Protein AF-A0A4Q5XBU0-F1 (afdb_monomer_lite)

pLDDT: mean 83.72, std 16.68, range [38.38, 96.44]

Secondary structure (DSSP, 8-state):
-------HHHHHHHHHHHHHHHHHHHHHHHHHTT---GGG---GGG--HHHHHHHHHHHHHHHHHHHHT----TTHHHHHHHHHHHHHHHHHHHHHHHHHHHTT-HHHHHHHHHHHHHHHHTHHHHHHHHHHHH-

Sequence (135 aa):
MALGAVSLAGCAKFRTARECGVFVSAIKTWQGQGAKPAGSVSSPASSGPLDSRALAERYEDLGRRIDALNLESAELSPRARRYQKLAREAAAALRDVAAAMERGDAESARKRRVEFDDLSRSEAPLVADINAVCR

Foldseek 3Di:
DDDDPDDPPPVLLVLLLVLLVLLVVLVVVLVVVPPDQLVPPPDPPPQALVNLQVQLVSLQVSLVSLVVSPRDRPQQVVLSNVSSVLSNLLSVLSNQLSVCVVVVNVVSNVVSVVVNNVSSVVNVVSVVSNVVSND

Structure (mmCIF, N/CA/C/O backbone):
data_AF-A0A4Q5XBU0-F1
#
_entry.id   AF-A0A4Q5XBU0-F1
#
loop_
_atom_site.group_PDB
_atom_site.id
_atom_site.type_symbol
_atom_site.label_atom_id
_atom_site.label_alt_id
_atom_site.label_comp_id
_atom_site.label_asym_id
_atom_site.label_entity_id
_atom_site.label_seq_id
_atom_site.pdbx_PDB_ins_code
_atom_site.Cartn_x
_atom_site.Cartn_y
_atom_site.Cartn_z
_atom_site.occupancy
_atom_site.B_iso_or_equiv
_atom_site.auth_seq_id
_atom_site.auth_comp_id
_atom_site.auth_asym_id
_atom_site.auth_atom_id
_atom_site.pdbx_PDB_model_num
ATOM 1 N N . MET A 1 1 ? -42.457 -6.530 32.779 1.00 38.66 1 MET A N 1
ATOM 2 C CA . MET A 1 1 ? -41.010 -6.830 32.761 1.00 38.66 1 MET A CA 1
ATOM 3 C C . MET A 1 1 ? -40.401 -6.147 31.546 1.00 38.66 1 MET A C 1
ATOM 5 O O . MET A 1 1 ? -40.497 -6.676 30.449 1.00 38.66 1 MET A O 1
ATOM 9 N N . ALA A 1 2 ? -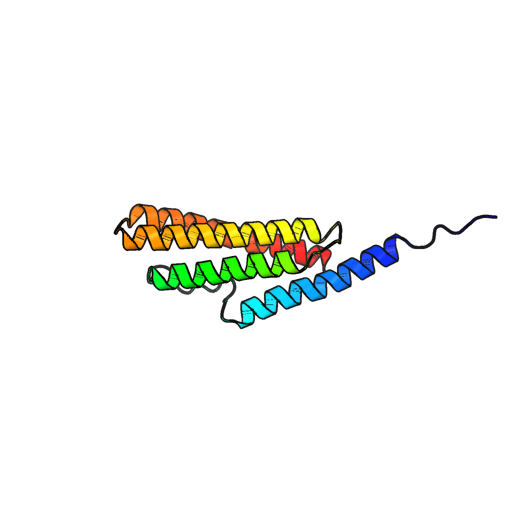39.878 -4.932 31.715 1.00 45.19 2 ALA A N 1
ATOM 10 C CA . ALA A 1 2 ? -39.171 -4.222 30.653 1.00 45.19 2 ALA A CA 1
ATOM 11 C C . ALA A 1 2 ? -37.695 -4.634 30.718 1.00 45.19 2 ALA A C 1
ATOM 13 O O . ALA A 1 2 ? -36.948 -4.151 31.565 1.00 45.19 2 ALA A O 1
ATOM 14 N N . LEU A 1 3 ? -37.310 -5.606 29.888 1.00 47.06 3 LEU A N 1
ATOM 15 C CA . LEU A 1 3 ? -35.916 -6.007 29.720 1.00 47.06 3 LEU A CA 1
ATOM 16 C C . LEU A 1 3 ? -35.170 -4.881 29.002 1.00 47.06 3 LEU A C 1
ATOM 18 O O . LEU A 1 3 ? -35.520 -4.494 27.889 1.00 47.06 3 LEU A O 1
ATOM 22 N N . GLY A 1 4 ? -34.180 -4.327 29.698 1.00 46.66 4 GLY A N 1
ATOM 23 C CA . GLY A 1 4 ? -33.406 -3.175 29.270 1.00 46.66 4 GLY A CA 1
ATOM 24 C C . GLY A 1 4 ? -32.692 -3.404 27.941 1.00 46.66 4 GLY A C 1
ATOM 25 O O . GLY A 1 4 ? -31.849 -4.289 27.809 1.00 46.66 4 GLY A O 1
ATOM 26 N N . ALA A 1 5 ? -32.982 -2.533 26.978 1.00 53.06 5 ALA A N 1
ATOM 27 C CA . ALA A 1 5 ? -32.173 -2.319 25.789 1.00 53.06 5 ALA A CA 1
ATOM 28 C C . ALA A 1 5 ? -30.895 -1.555 26.181 1.00 53.06 5 ALA A C 1
ATOM 30 O O . ALA A 1 5 ? -30.760 -0.358 25.939 1.00 53.06 5 ALA A O 1
ATOM 31 N N . VAL A 1 6 ? -29.966 -2.237 26.850 1.00 53.22 6 VAL A N 1
ATOM 32 C CA . VAL A 1 6 ? -28.666 -1.678 27.226 1.00 53.22 6 VAL A CA 1
ATOM 33 C C . VAL A 1 6 ? -27.591 -2.305 26.335 1.00 53.22 6 VAL A C 1
ATOM 35 O O . VAL A 1 6 ? -27.200 -3.453 26.508 1.00 53.22 6 VAL A O 1
ATOM 38 N N . SER A 1 7 ? -27.056 -1.488 25.420 1.00 49.50 7 SER A N 1
ATOM 39 C CA . SER A 1 7 ? -25.623 -1.432 25.063 1.00 49.50 7 SER A CA 1
ATOM 40 C C . SER A 1 7 ? -24.986 -2.355 23.999 1.00 49.50 7 SER A C 1
ATOM 42 O O . SER A 1 7 ? -23.778 -2.575 24.050 1.00 49.50 7 SER A O 1
ATOM 44 N N . LEU A 1 8 ? -25.678 -2.750 22.921 1.00 54.16 8 LEU A N 1
ATOM 45 C CA . LEU A 1 8 ? -24.970 -3.276 21.724 1.00 54.16 8 LEU A CA 1
ATOM 46 C C . LEU A 1 8 ? -23.984 -2.252 21.112 1.00 54.16 8 LEU A C 1
ATOM 48 O O . LEU A 1 8 ? -22.930 -2.626 20.595 1.00 54.16 8 LEU A O 1
ATOM 52 N N . ALA A 1 9 ? -24.272 -0.952 21.245 1.00 59.94 9 ALA A N 1
ATOM 53 C CA . ALA A 1 9 ? -23.388 0.124 20.789 1.00 59.94 9 ALA A CA 1
ATOM 54 C C . ALA A 1 9 ? -22.055 0.196 21.568 1.00 59.94 9 ALA A C 1
ATOM 56 O O . ALA A 1 9 ? -21.026 0.563 21.001 1.00 59.94 9 ALA A O 1
ATOM 57 N N . GLY A 1 10 ? -22.045 -0.195 22.850 1.00 62.62 10 GLY A N 1
ATOM 58 C CA . GLY A 1 10 ? -20.839 -0.171 23.688 1.00 62.62 10 GLY A CA 1
ATOM 59 C C . GLY A 1 10 ? -19.829 -1.251 23.293 1.00 62.62 10 GLY A C 1
ATOM 60 O O . GLY A 1 10 ? -18.636 -0.975 23.167 1.00 62.62 10 GLY A O 1
ATOM 61 N N . CYS A 1 11 ? -20.311 -2.466 23.010 1.00 72.81 11 CYS A N 1
ATOM 62 C CA . CYS A 1 11 ? -19.465 -3.576 22.564 1.00 72.81 11 CYS A CA 1
ATOM 63 C C . CYS A 1 11 ? -18.868 -3.336 21.168 1.00 72.81 11 CYS A C 1
ATOM 65 O O . CYS A 1 11 ? -17.696 -3.643 20.941 1.00 72.81 11 CYS A O 1
ATOM 67 N N . ALA A 1 12 ? -19.645 -2.764 20.242 1.00 78.38 12 ALA A N 1
ATOM 68 C CA . ALA A 1 12 ? -19.179 -2.455 18.888 1.00 78.38 12 ALA A CA 1
ATOM 69 C C . ALA A 1 12 ? -18.088 -1.370 18.879 1.00 78.38 12 ALA A C 1
ATOM 71 O O . ALA A 1 12 ? -17.068 -1.513 18.197 1.00 78.38 12 ALA A O 1
ATOM 72 N N . LYS A 1 13 ? -18.254 -0.317 19.691 1.00 82.25 13 LYS A N 1
ATOM 73 C CA . LYS A 1 13 ? -17.256 0.752 19.827 1.00 82.25 13 LYS A CA 1
ATOM 74 C C . LYS A 1 13 ? -15.959 0.250 20.467 1.00 82.25 13 LYS A C 1
ATOM 76 O O . LYS A 1 13 ? -14.878 0.551 19.967 1.00 82.25 13 LYS A O 1
ATOM 81 N N . PHE A 1 14 ? -16.052 -0.568 21.518 1.00 85.12 14 PHE A N 1
ATOM 82 C CA . PHE A 1 14 ? -14.873 -1.167 22.154 1.00 85.12 14 PHE A CA 1
ATOM 83 C C . PHE A 1 14 ? -14.099 -2.089 21.200 1.00 85.12 14 PHE A C 1
ATOM 85 O O . PHE A 1 14 ? -12.871 -2.020 21.130 1.00 85.12 14 PHE A O 1
ATOM 92 N N . ARG A 1 15 ? -14.808 -2.912 20.413 1.00 87.94 15 ARG A N 1
ATOM 93 C CA . ARG A 1 15 ? -14.188 -3.750 19.376 1.00 87.94 15 ARG A CA 1
ATOM 94 C C . ARG A 1 15 ? -13.447 -2.903 18.348 1.00 87.94 15 ARG A C 1
ATOM 96 O O . ARG A 1 15 ? -12.280 -3.171 18.087 1.00 87.94 15 ARG A O 1
ATOM 103 N N . THR A 1 16 ? -14.101 -1.871 17.819 1.00 90.56 16 THR A N 1
ATOM 104 C CA . THR A 1 16 ? -13.503 -0.973 16.822 1.00 90.56 16 THR A CA 1
ATOM 105 C C . THR A 1 16 ? -12.247 -0.298 17.367 1.00 90.56 16 THR A C 1
ATOM 107 O O . THR A 1 16 ? -11.221 -0.316 16.699 1.00 90.56 16 THR A O 1
ATOM 110 N N . ALA A 1 17 ? -12.263 0.192 18.611 1.00 89.44 17 ALA A N 1
ATOM 111 C CA . ALA A 1 17 ? -11.079 0.779 19.243 1.00 89.44 17 ALA A CA 1
ATOM 112 C C . ALA A 1 17 ? -9.913 -0.223 19.368 1.00 89.44 17 ALA A C 1
ATOM 114 O O . ALA A 1 17 ? -8.767 0.107 19.054 1.00 89.44 17 ALA A O 1
ATOM 115 N N . ARG A 1 18 ? -10.197 -1.470 19.773 1.00 92.25 18 ARG A N 1
ATOM 116 C CA . ARG A 1 18 ? -9.187 -2.539 19.838 1.00 92.25 18 ARG A CA 1
ATOM 117 C C . ARG A 1 18 ? -8.611 -2.851 18.456 1.00 92.25 18 ARG A C 1
ATOM 119 O O . ARG A 1 18 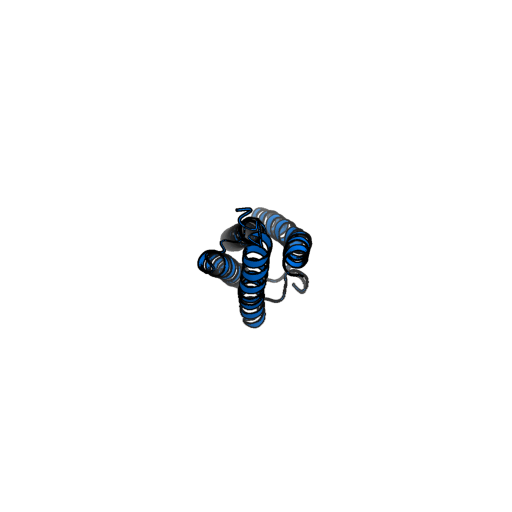? -7.394 -2.923 18.303 1.00 92.25 18 ARG A O 1
ATOM 126 N N . GLU A 1 19 ? -9.474 -3.028 17.461 1.00 94.06 19 GLU A N 1
ATOM 127 C CA . GLU A 1 19 ? -9.084 -3.311 16.078 1.00 94.06 19 GLU A CA 1
ATOM 128 C C . GLU A 1 19 ? -8.273 -2.166 15.457 1.00 94.06 19 GLU A C 1
ATOM 130 O O . GLU A 1 19 ? -7.273 -2.415 14.787 1.00 94.06 19 GLU A O 1
ATOM 135 N N . CYS A 1 20 ? -8.627 -0.917 15.754 1.00 94.31 20 CYS A N 1
ATOM 136 C CA . CYS A 1 20 ? -7.858 0.263 15.373 1.00 94.31 20 CYS A CA 1
ATOM 137 C C . CYS A 1 20 ? -6.438 0.241 15.945 1.00 94.31 20 CYS A C 1
ATOM 139 O O . CYS A 1 20 ? -5.483 0.527 15.222 1.00 94.31 20 CYS A O 1
ATOM 141 N N . GLY A 1 21 ? -6.274 -0.153 17.211 1.00 91.56 21 GLY A N 1
ATOM 142 C CA . GLY A 1 21 ? -4.952 -0.324 17.818 1.00 91.56 21 GLY A CA 1
ATOM 143 C C . GLY A 1 21 ? -4.095 -1.353 17.074 1.00 91.56 21 GLY A C 1
ATOM 144 O O . GLY A 1 21 ? -2.927 -1.092 16.780 1.00 91.56 21 GLY A O 1
ATOM 145 N N . VAL A 1 22 ? -4.686 -2.495 16.708 1.00 93.56 22 VAL A N 1
ATOM 146 C CA . VAL A 1 22 ? -4.003 -3.548 15.938 1.00 93.56 22 VAL A CA 1
ATOM 147 C C . VAL A 1 22 ? -3.649 -3.063 14.529 1.00 93.56 22 VAL A C 1
ATOM 149 O O . VAL A 1 22 ? -2.507 -3.229 14.098 1.00 93.56 22 VAL A O 1
ATOM 152 N N . PHE A 1 23 ? -4.587 -2.416 13.833 1.00 93.38 23 PHE A N 1
ATOM 153 C CA . PHE A 1 23 ? -4.371 -1.882 12.488 1.00 93.38 23 PHE A CA 1
ATOM 154 C C . PHE A 1 23 ? -3.246 -0.843 12.464 1.00 93.38 23 PHE A C 1
ATOM 156 O O . PHE A 1 23 ? -2.284 -0.989 11.713 1.00 93.38 23 PHE A O 1
ATOM 163 N N . VAL A 1 24 ? -3.309 0.170 13.333 1.00 90.81 24 VAL A N 1
ATOM 164 C CA . VAL A 1 24 ? -2.279 1.217 13.419 1.00 90.81 24 VAL A CA 1
ATOM 165 C C . VAL A 1 24 ? -0.915 0.626 13.775 1.00 90.81 24 VAL A C 1
ATOM 167 O O . VAL A 1 24 ? 0.096 1.057 13.221 1.00 90.81 24 VAL A O 1
ATOM 170 N N . SER A 1 25 ? -0.869 -0.368 14.668 1.00 89.81 25 SER A N 1
ATOM 171 C CA . SER A 1 25 ? 0.375 -1.068 15.001 1.00 89.81 25 SER A CA 1
ATOM 172 C C . SER A 1 25 ? 0.975 -1.762 13.774 1.00 89.81 25 SER A C 1
ATOM 174 O O . SER A 1 25 ? 2.151 -1.563 13.481 1.00 89.81 25 SER A O 1
ATOM 176 N N . ALA A 1 26 ? 0.162 -2.480 12.990 1.00 90.50 26 ALA A N 1
ATOM 177 C CA . ALA A 1 26 ? 0.616 -3.141 11.766 1.00 90.50 26 ALA A CA 1
ATOM 178 C C . ALA A 1 26 ? 1.202 -2.151 10.743 1.00 90.50 26 ALA A C 1
ATOM 180 O O . ALA A 1 26 ? 2.274 -2.410 10.191 1.00 90.50 26 ALA A O 1
ATOM 181 N N . ILE A 1 27 ? 0.552 -0.996 10.543 1.00 88.38 27 ILE A N 1
ATOM 182 C CA . ILE A 1 27 ? 1.060 0.069 9.661 1.00 88.38 27 ILE A CA 1
ATOM 183 C C . ILE A 1 27 ? 2.382 0.639 10.190 1.00 88.38 27 ILE A C 1
ATOM 185 O O . ILE A 1 27 ? 3.342 0.766 9.433 1.00 88.38 27 ILE A O 1
ATOM 189 N N . LYS A 1 28 ? 2.472 0.944 11.490 1.00 86.69 28 LYS A N 1
ATOM 190 C CA . LYS A 1 28 ? 3.703 1.469 12.107 1.00 86.69 28 LYS A CA 1
ATOM 191 C C . LYS A 1 28 ? 4.862 0.483 12.009 1.00 86.69 28 LYS A C 1
ATOM 193 O O . LYS A 1 28 ? 5.978 0.890 11.701 1.00 86.69 28 LYS A O 1
ATOM 198 N N . THR A 1 29 ? 4.614 -0.804 12.249 1.00 86.69 29 THR A N 1
ATOM 199 C CA . THR A 1 29 ? 5.628 -1.852 12.092 1.00 86.69 29 THR A CA 1
ATOM 200 C C . THR A 1 29 ? 6.124 -1.921 10.653 1.00 86.69 29 THR A C 1
ATOM 202 O O . THR A 1 29 ? 7.331 -1.989 10.439 1.00 86.69 29 THR A O 1
ATOM 205 N N . TRP A 1 30 ? 5.224 -1.851 9.670 1.00 86.06 30 TRP A N 1
ATOM 206 C CA . TRP A 1 30 ? 5.605 -1.818 8.259 1.00 86.06 30 TRP A CA 1
ATOM 207 C C . TRP A 1 30 ? 6.438 -0.571 7.908 1.00 86.06 30 TRP A C 1
ATOM 209 O O . TRP A 1 30 ? 7.502 -0.694 7.302 1.00 86.06 30 TRP A O 1
ATOM 219 N N . GLN A 1 31 ? 6.031 0.617 8.372 1.00 82.06 31 GLN A N 1
ATOM 220 C CA . GLN A 1 31 ? 6.796 1.861 8.187 1.00 82.06 31 GLN A CA 1
ATOM 221 C C . GLN A 1 31 ? 8.194 1.782 8.823 1.00 82.06 31 GLN A C 1
ATOM 223 O O . GLN A 1 31 ? 9.193 2.167 8.212 1.00 82.06 31 GLN A O 1
ATOM 228 N N . GLY A 1 32 ? 8.285 1.219 10.032 1.00 76.88 32 GLY A N 1
ATOM 229 C CA . GLY A 1 32 ? 9.538 1.032 10.768 1.00 76.88 32 GLY A CA 1
ATOM 230 C C . GLY A 1 32 ? 10.531 0.070 10.105 1.00 76.88 32 GLY A C 1
ATOM 231 O O . GLY A 1 32 ? 11.724 0.156 10.378 1.00 76.88 32 GLY A O 1
ATOM 232 N N . GLN A 1 33 ? 10.082 -0.793 9.188 1.00 75.56 33 GLN A N 1
ATOM 233 C CA . GLN A 1 33 ? 10.936 -1.694 8.394 1.00 75.56 33 GLN A CA 1
ATOM 234 C C . GLN A 1 33 ? 11.568 -1.003 7.167 1.00 75.56 33 GLN A C 1
ATOM 236 O O . GLN A 1 33 ? 12.059 -1.657 6.246 1.00 75.56 33 GLN A O 1
ATOM 241 N N . GLY A 1 34 ? 11.572 0.334 7.140 1.00 59.31 34 GLY A N 1
ATOM 242 C CA . GLY A 1 34 ? 12.197 1.129 6.083 1.00 59.31 34 GLY A CA 1
ATOM 243 C C . GLY A 1 34 ? 11.249 1.536 4.955 1.00 59.31 34 GLY A C 1
ATOM 244 O O . GLY A 1 34 ? 11.713 2.034 3.929 1.00 59.31 34 GLY A O 1
ATOM 245 N N . ALA A 1 35 ? 9.936 1.365 5.126 1.00 55.72 35 ALA A N 1
ATOM 246 C CA . ALA A 1 35 ? 8.951 2.012 4.273 1.00 55.72 35 ALA A CA 1
ATOM 247 C C . ALA A 1 35 ? 8.768 3.458 4.754 1.00 55.72 35 ALA A C 1
ATOM 249 O O . ALA A 1 35 ? 7.967 3.750 5.642 1.00 55.72 35 ALA A O 1
ATOM 250 N N . LYS A 1 36 ? 9.539 4.392 4.183 1.00 53.41 36 LYS A N 1
ATOM 251 C CA . LYS A 1 36 ? 9.160 5.805 4.293 1.00 53.41 36 LYS A CA 1
ATOM 252 C C . LYS A 1 36 ? 7.737 5.937 3.725 1.00 53.41 36 LYS A C 1
ATOM 254 O O . LYS A 1 36 ? 7.494 5.386 2.650 1.00 53.41 36 LYS A O 1
ATOM 259 N N . PRO A 1 37 ? 6.807 6.630 4.411 1.00 49.22 37 PRO A N 1
ATOM 260 C CA . PRO A 1 37 ? 5.481 6.885 3.860 1.00 49.22 37 PRO A CA 1
ATOM 261 C C . PRO A 1 37 ? 5.624 7.523 2.476 1.00 49.22 37 PRO A C 1
ATOM 263 O O . PRO A 1 37 ? 6.578 8.274 2.242 1.00 49.22 37 PRO A O 1
ATOM 266 N N . ALA A 1 38 ? 4.690 7.233 1.569 1.00 49.62 38 ALA A N 1
ATOM 267 C CA . ALA A 1 38 ? 4.782 7.573 0.147 1.00 49.62 38 ALA A CA 1
ATOM 268 C C . ALA A 1 38 ? 4.986 9.080 -0.154 1.00 49.62 38 ALA A C 1
ATOM 270 O O . ALA A 1 38 ? 5.310 9.450 -1.277 1.00 49.62 38 ALA A O 1
ATOM 271 N N . GLY A 1 39 ? 4.890 9.959 0.852 1.00 40.53 39 GLY A N 1
ATOM 272 C CA . GLY A 1 39 ? 5.264 11.377 0.782 1.00 40.53 39 GLY A CA 1
ATOM 273 C C . GLY A 1 39 ? 6.755 11.709 0.974 1.00 40.53 39 GLY A C 1
ATOM 274 O O . GLY A 1 39 ? 7.107 12.883 0.966 1.00 40.53 39 GLY A O 1
ATOM 275 N N . SER A 1 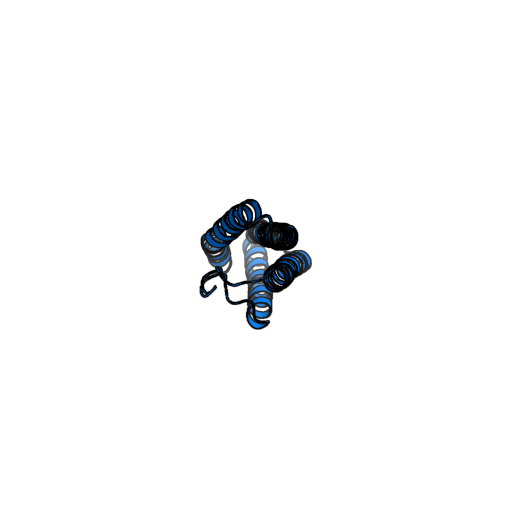40 ? 7.648 10.733 1.183 1.00 38.38 40 SER A N 1
ATOM 276 C CA . SER A 1 40 ? 9.101 10.957 1.360 1.00 38.38 40 SER A CA 1
ATOM 277 C C . SER A 1 40 ? 9.975 10.181 0.370 1.00 38.38 40 SER A C 1
ATOM 279 O O . SER A 1 40 ? 11.139 9.879 0.659 1.00 38.38 40 SER A O 1
ATOM 281 N N . VAL A 1 41 ? 9.441 9.876 -0.815 1.00 47.69 41 VAL A N 1
ATOM 282 C CA . VAL A 1 41 ? 10.256 9.395 -1.935 1.00 47.69 41 VAL A CA 1
ATOM 283 C C . VAL A 1 41 ? 11.057 10.583 -2.474 1.00 47.69 41 VAL A C 1
ATOM 285 O O . VAL A 1 41 ? 10.588 11.349 -3.311 1.00 47.69 41 VAL A O 1
ATOM 288 N N . SER A 1 42 ? 12.265 10.784 -1.946 1.00 39.28 42 SER A N 1
ATOM 289 C CA . SER A 1 42 ? 13.264 11.658 -2.561 1.00 39.28 42 SER A CA 1
ATOM 290 C C . SER A 1 42 ? 13.460 11.208 -4.014 1.00 39.28 42 SER A C 1
ATOM 292 O O . SER A 1 42 ? 13.800 10.054 -4.242 1.00 39.28 42 SER A O 1
ATOM 294 N N . SER A 1 43 ? 13.154 12.100 -4.960 1.00 40.03 43 SER A N 1
ATOM 295 C CA . SER A 1 43 ? 13.204 11.961 -6.426 1.00 40.03 43 SER A CA 1
ATOM 296 C C . SER A 1 43 ? 13.264 10.531 -7.004 1.00 40.03 43 SER A C 1
ATOM 298 O O . SER A 1 43 ? 14.340 9.946 -7.104 1.00 40.03 43 SER A O 1
ATOM 300 N N . PRO A 1 44 ? 12.141 9.999 -7.516 1.00 49.47 44 PRO A N 1
ATOM 301 C CA . PRO A 1 44 ? 12.043 8.648 -8.076 1.00 49.47 44 PRO A CA 1
ATOM 302 C C . PRO A 1 44 ? 12.746 8.422 -9.429 1.00 49.47 44 PRO A C 1
ATOM 304 O O . PRO A 1 44 ? 12.705 7.315 -9.960 1.00 49.47 44 PRO A O 1
ATOM 307 N N . ALA A 1 45 ? 13.390 9.443 -10.000 1.00 43.72 45 ALA A N 1
ATOM 308 C CA . ALA A 1 45 ? 14.002 9.393 -11.332 1.00 43.72 45 ALA A CA 1
ATOM 309 C C . ALA A 1 45 ? 15.260 8.501 -11.430 1.00 43.72 45 ALA A C 1
ATOM 311 O O . ALA A 1 45 ? 15.765 8.286 -12.528 1.00 43.72 45 ALA A O 1
ATOM 312 N N . SER A 1 46 ? 15.760 7.975 -10.309 1.00 49.62 46 SER A N 1
ATOM 313 C CA . SER A 1 46 ? 16.991 7.174 -10.227 1.00 49.62 46 SER A CA 1
ATOM 314 C C . SER A 1 46 ? 16.810 5.785 -9.599 1.00 49.62 46 SER A C 1
ATOM 316 O O . SER A 1 46 ? 17.796 5.072 -9.433 1.00 49.62 46 SER A O 1
ATOM 318 N N . SER A 1 47 ? 15.582 5.363 -9.267 1.00 66.94 47 SER A N 1
ATOM 319 C CA . SER A 1 47 ? 15.339 4.017 -8.721 1.00 66.94 47 SER A CA 1
ATOM 320 C C . SER A 1 47 ? 15.386 2.966 -9.832 1.00 66.94 47 SER A C 1
ATOM 322 O O . SER A 1 47 ? 14.600 3.058 -10.775 1.00 66.94 47 SER A O 1
ATOM 324 N N . GLY A 1 48 ? 16.273 1.975 -9.718 1.00 79.44 48 GLY A N 1
ATOM 325 C CA . GLY A 1 48 ? 16.435 0.899 -10.701 1.00 79.44 48 GLY A CA 1
ATOM 326 C C . GLY A 1 48 ? 15.308 -0.152 -10.667 1.00 79.44 48 GLY A C 1
ATOM 327 O O . GLY A 1 48 ? 14.413 -0.094 -9.815 1.00 79.44 48 GLY A O 1
ATOM 328 N N . PRO A 1 49 ? 15.361 -1.179 -11.541 1.00 85.56 49 PRO A N 1
ATOM 329 C CA . PRO A 1 49 ? 14.408 -2.294 -11.512 1.00 85.56 49 PRO A CA 1
ATOM 330 C C . PRO A 1 49 ? 14.395 -3.035 -10.165 1.00 85.56 49 PRO A C 1
ATOM 332 O O . PRO A 1 49 ? 13.335 -3.427 -9.679 1.00 85.56 49 PRO A O 1
ATOM 335 N N . LEU A 1 50 ? 15.568 -3.187 -9.534 1.00 87.25 50 LEU A N 1
ATOM 336 C CA . LEU A 1 50 ? 15.716 -3.822 -8.219 1.00 87.25 50 LEU A CA 1
ATOM 337 C C . LEU A 1 50 ? 15.003 -3.037 -7.113 1.00 87.25 50 LEU A C 1
ATOM 339 O O . LEU A 1 50 ? 14.286 -3.631 -6.311 1.00 87.25 50 LEU A O 1
ATOM 343 N N . ASP A 1 51 ? 15.134 -1.710 -7.106 1.00 87.88 51 ASP A N 1
ATOM 344 C CA . ASP A 1 51 ? 14.464 -0.856 -6.121 1.00 87.88 51 ASP A CA 1
ATOM 345 C C . ASP A 1 51 ? 12.944 -0.920 -6.276 1.00 87.88 51 ASP A C 1
ATOM 347 O O . ASP A 1 51 ? 12.212 -1.012 -5.288 1.00 87.88 51 ASP A O 1
ATOM 351 N N . SER A 1 52 ? 12.469 -0.921 -7.526 1.00 88.81 52 SER A N 1
ATOM 352 C CA . SER A 1 52 ? 11.043 -1.030 -7.843 1.00 88.81 52 SER A CA 1
ATOM 353 C C . SER A 1 52 ? 10.472 -2.372 -7.372 1.00 88.81 52 SER A C 1
ATOM 355 O O . SER A 1 52 ? 9.415 -2.398 -6.742 1.00 88.81 52 SER A O 1
ATOM 357 N N . ARG A 1 53 ? 11.199 -3.483 -7.563 1.00 91.31 53 ARG A N 1
ATOM 358 C CA . ARG A 1 53 ? 10.819 -4.797 -7.011 1.00 91.31 53 ARG A CA 1
ATOM 359 C C . ARG A 1 53 ? 10.805 -4.819 -5.489 1.00 91.31 53 ARG A C 1
ATOM 361 O O . ARG A 1 53 ? 9.814 -5.244 -4.905 1.00 91.31 53 ARG A O 1
ATOM 368 N N . ALA A 1 54 ? 11.864 -4.330 -4.849 1.00 90.56 54 ALA A N 1
ATOM 369 C CA . ALA A 1 54 ? 11.953 -4.303 -3.392 1.00 90.56 54 ALA A CA 1
ATOM 370 C C . ALA A 1 54 ? 10.837 -3.446 -2.770 1.00 90.56 54 ALA A C 1
ATOM 372 O O . ALA A 1 54 ? 10.334 -3.737 -1.684 1.00 90.56 54 ALA A O 1
ATOM 373 N N . LEU A 1 55 ? 10.424 -2.369 -3.444 1.00 89.56 55 LEU A N 1
ATOM 374 C CA . LEU A 1 55 ? 9.274 -1.580 -3.017 1.00 89.56 55 LEU A CA 1
ATOM 375 C C . LEU A 1 55 ? 7.951 -2.322 -3.263 1.00 89.56 55 LEU A C 1
ATOM 377 O O . LEU A 1 55 ? 7.088 -2.314 -2.385 1.00 89.56 55 LEU A O 1
ATOM 381 N N . ALA A 1 56 ? 7.805 -3.017 -4.395 1.00 92.94 56 ALA A N 1
ATOM 382 C CA . ALA A 1 56 ? 6.629 -3.838 -4.674 1.00 92.94 56 ALA A CA 1
ATOM 383 C C . ALA A 1 56 ? 6.420 -4.927 -3.614 1.00 92.94 56 ALA A C 1
ATOM 385 O O . ALA A 1 56 ? 5.311 -5.121 -3.124 1.00 92.94 56 ALA A O 1
ATOM 386 N N . GLU A 1 57 ? 7.492 -5.615 -3.218 1.00 93.00 57 GLU A N 1
ATOM 387 C CA . GLU A 1 57 ? 7.463 -6.639 -2.171 1.00 93.00 57 GLU A CA 1
ATOM 388 C C . GLU A 1 57 ? 7.009 -6.075 -0.824 1.00 93.00 57 GLU A C 1
ATOM 390 O O . GLU A 1 57 ? 6.230 -6.718 -0.120 1.00 93.00 57 GLU A O 1
ATOM 395 N N . ARG A 1 58 ? 7.431 -4.851 -0.490 1.00 91.25 58 ARG A N 1
ATOM 396 C CA . ARG A 1 58 ? 6.987 -4.163 0.726 1.00 91.25 58 ARG A CA 1
ATOM 397 C C . ARG A 1 58 ? 5.498 -3.838 0.698 1.00 91.25 58 ARG A C 1
ATOM 399 O O . ARG A 1 58 ? 4.826 -4.048 1.704 1.00 91.25 58 ARG A O 1
ATOM 406 N N . TYR A 1 59 ? 4.973 -3.348 -0.420 1.00 93.56 59 TYR A N 1
ATOM 407 C CA . TYR A 1 59 ? 3.537 -3.085 -0.557 1.00 93.56 59 TYR A CA 1
ATOM 408 C C . TYR A 1 59 ? 2.702 -4.375 -0.562 1.00 93.56 59 TYR A C 1
ATOM 410 O O . TYR A 1 59 ? 1.628 -4.426 0.036 1.00 93.56 59 TYR A O 1
ATOM 418 N N . GLU A 1 60 ? 3.216 -5.454 -1.155 1.00 94.81 60 GLU A N 1
ATOM 419 C CA . GLU A 1 60 ? 2.584 -6.771 -1.069 1.00 94.81 60 GLU A CA 1
ATOM 420 C C . GLU A 1 60 ? 2.541 -7.269 0.383 1.00 94.81 60 GLU A C 1
ATOM 422 O O . GLU A 1 60 ? 1.513 -7.763 0.848 1.00 94.81 60 GLU A O 1
ATOM 427 N N . ASP A 1 61 ? 3.642 -7.103 1.123 1.00 93.50 61 ASP A N 1
ATOM 428 C CA . ASP A 1 61 ? 3.714 -7.461 2.538 1.00 93.50 61 ASP A CA 1
ATOM 429 C C . ASP A 1 61 ? 2.709 -6.681 3.386 1.00 93.50 61 ASP A C 1
ATOM 431 O O . ASP A 1 61 ? 1.996 -7.272 4.195 1.00 93.50 61 ASP A O 1
ATOM 435 N N . LEU A 1 62 ? 2.573 -5.378 3.142 1.00 93.50 62 LEU A N 1
ATOM 436 C CA . LEU A 1 62 ? 1.541 -4.546 3.756 1.00 93.50 62 LEU A CA 1
ATOM 437 C C . LEU A 1 62 ? 0.133 -5.085 3.476 1.00 93.50 62 LEU A C 1
ATOM 439 O O . LEU A 1 62 ? -0.659 -5.264 4.403 1.00 93.50 62 LEU A O 1
ATOM 443 N N . GLY A 1 63 ? -0.163 -5.405 2.214 1.00 94.69 63 GLY A N 1
ATOM 444 C CA . GLY A 1 63 ? -1.440 -5.993 1.818 1.00 94.69 63 GLY A CA 1
ATOM 445 C C . GLY A 1 63 ? -1.729 -7.321 2.528 1.00 94.69 63 GLY A C 1
ATOM 446 O O . GLY A 1 63 ? -2.859 -7.547 2.964 1.00 94.69 63 GLY A O 1
ATOM 447 N N . ARG A 1 64 ? -0.724 -8.190 2.696 1.00 95.31 64 ARG A N 1
ATOM 448 C CA . ARG A 1 64 ? -0.858 -9.449 3.454 1.00 95.31 64 ARG A CA 1
ATOM 449 C C . ARG A 1 64 ? -1.049 -9.215 4.950 1.00 95.31 64 ARG A C 1
ATOM 451 O O . ARG A 1 64 ? -1.891 -9.868 5.557 1.00 95.31 64 ARG A O 1
ATOM 458 N N . ARG A 1 65 ? -0.300 -8.283 5.548 1.00 94.25 65 ARG A N 1
ATOM 459 C CA . ARG A 1 65 ? -0.426 -7.943 6.975 1.00 94.25 65 ARG A CA 1
ATOM 460 C C . ARG A 1 65 ? -1.826 -7.463 7.308 1.00 94.25 65 ARG A C 1
ATOM 462 O O . ARG A 1 65 ? -2.372 -7.913 8.304 1.00 94.25 65 ARG A O 1
ATOM 469 N N . ILE A 1 66 ? -2.397 -6.590 6.476 1.00 94.62 66 ILE A N 1
ATOM 470 C CA . ILE A 1 66 ? -3.758 -6.075 6.673 1.00 94.62 66 ILE A CA 1
ATOM 471 C C . ILE A 1 66 ? -4.793 -7.192 6.531 1.00 94.62 66 ILE A C 1
ATOM 473 O O . ILE A 1 66 ? -5.708 -7.264 7.347 1.00 94.62 66 ILE A O 1
ATOM 477 N N . ASP A 1 67 ? -4.626 -8.078 5.544 1.00 94.50 67 ASP A N 1
ATOM 478 C CA . ASP A 1 67 ? -5.485 -9.259 5.362 1.00 94.50 67 ASP A CA 1
ATOM 479 C C . ASP A 1 67 ? -5.513 -10.127 6.627 1.00 94.50 67 ASP A C 1
ATOM 481 O O . ASP A 1 67 ? -6.571 -10.482 7.143 1.00 94.50 67 ASP A O 1
ATOM 485 N N . ALA A 1 68 ? -4.327 -10.390 7.181 1.00 96.12 68 ALA A N 1
ATOM 486 C CA . ALA A 1 68 ? -4.138 -11.242 8.348 1.00 96.12 68 ALA A CA 1
ATOM 487 C C . ALA A 1 68 ? -4.753 -10.676 9.639 1.00 96.12 68 ALA A C 1
ATOM 489 O O . ALA A 1 68 ? -4.916 -11.419 10.608 1.00 96.12 68 ALA A O 1
ATOM 490 N N . LEU A 1 69 ? -5.116 -9.387 9.673 1.00 93.44 69 LEU A N 1
ATOM 491 C CA . LEU A 1 69 ? -5.758 -8.787 10.843 1.00 93.44 69 LEU A CA 1
ATOM 492 C C . LEU A 1 69 ? -7.194 -9.271 11.054 1.00 93.44 69 LEU A C 1
ATOM 494 O O . LEU A 1 69 ? -7.690 -9.146 12.170 1.00 93.44 69 LEU A O 1
ATOM 498 N N . ASN A 1 70 ? -7.852 -9.803 10.013 1.00 92.31 70 ASN A N 1
ATOM 499 C CA . ASN A 1 70 ? -9.216 -10.343 10.082 1.00 92.31 70 ASN A CA 1
ATOM 500 C C . ASN A 1 70 ? -10.208 -9.407 10.806 1.00 92.31 70 ASN A C 1
ATOM 502 O O . ASN A 1 70 ? -10.948 -9.823 11.692 1.00 92.31 70 ASN A O 1
ATOM 506 N N . LEU A 1 71 ? -10.193 -8.120 10.445 1.00 93.06 71 LEU A N 1
ATOM 507 C CA . LEU A 1 71 ? -10.996 -7.090 11.111 1.00 93.06 71 LEU A CA 1
ATOM 508 C C . LEU A 1 71 ? -12.497 -7.307 10.889 1.00 93.06 71 LEU A C 1
ATOM 510 O O . LEU A 1 71 ? -12.950 -7.426 9.741 1.00 93.06 71 LEU A O 1
ATOM 514 N N . GLU A 1 72 ? -13.270 -7.269 11.973 1.00 93.69 72 GLU A N 1
ATOM 515 C CA . GLU A 1 72 ? -14.713 -7.517 11.966 1.00 93.69 72 GLU A CA 1
ATOM 516 C C . GLU A 1 72 ? -15.548 -6.243 12.111 1.00 93.69 72 GLU A C 1
ATOM 518 O O . GLU A 1 72 ? -16.745 -6.262 11.821 1.00 93.69 72 GLU A O 1
ATOM 523 N N . SER A 1 73 ? -14.957 -5.134 12.568 1.00 93.19 73 SER A N 1
ATOM 524 C CA . SER A 1 73 ? -15.674 -3.869 12.718 1.00 93.19 73 SER A CA 1
ATOM 525 C C . SER A 1 73 ? -16.320 -3.455 11.398 1.00 93.19 73 SER A C 1
ATOM 527 O O . SER A 1 73 ? -15.645 -3.282 10.381 1.00 93.19 73 SER A O 1
ATOM 529 N N . ALA A 1 74 ? -17.635 -3.232 11.429 1.00 92.06 74 ALA A N 1
ATOM 530 C CA . ALA A 1 74 ? -18.396 -2.782 10.267 1.00 92.06 74 ALA A CA 1
ATOM 531 C C . ALA A 1 74 ? -17.896 -1.431 9.722 1.00 92.06 74 ALA A C 1
ATOM 533 O O . ALA A 1 74 ? -18.034 -1.156 8.531 1.00 92.06 74 ALA A O 1
ATOM 534 N N . GLU A 1 75 ? -17.284 -0.601 10.572 1.00 91.62 75 GLU A N 1
ATOM 535 C CA . GLU A 1 75 ? -16.751 0.703 10.184 1.00 91.62 75 GLU A CA 1
ATOM 536 C C . GLU A 1 75 ? -15.301 0.610 9.692 1.00 91.62 75 GLU A C 1
ATOM 538 O O . GLU A 1 75 ? -14.958 1.184 8.653 1.00 91.62 75 GLU A O 1
ATOM 543 N N . LEU A 1 76 ? -14.438 -0.128 10.397 1.00 94.25 76 LEU A N 1
ATOM 544 C CA . LEU A 1 76 ? -13.012 -0.194 10.067 1.00 94.25 76 LEU A CA 1
ATOM 545 C C . LEU A 1 76 ? -12.709 -1.188 8.938 1.00 94.25 76 LEU A C 1
ATOM 547 O O . LEU A 1 76 ? -11.933 -0.870 8.036 1.00 94.25 76 LEU A O 1
ATOM 551 N N . SER A 1 77 ? -13.340 -2.365 8.948 1.00 95.06 77 SER A N 1
ATOM 552 C CA . SER A 1 77 ? -13.094 -3.450 7.988 1.00 95.06 77 SER A CA 1
ATOM 553 C C . SER A 1 77 ? -13.172 -3.004 6.516 1.00 95.06 77 SER A C 1
ATOM 555 O O . SER A 1 77 ? -12.216 -3.254 5.777 1.00 95.06 77 SER A O 1
ATOM 557 N N . PRO A 1 78 ? -14.215 -2.287 6.039 1.00 95.25 78 PRO A N 1
ATOM 558 C CA . PRO A 1 78 ? -14.259 -1.848 4.641 1.00 95.25 78 PRO A CA 1
ATOM 559 C C . PRO A 1 78 ? -13.153 -0.842 4.284 1.00 95.25 78 PRO A C 1
ATOM 561 O O . PRO A 1 78 ? -12.656 -0.860 3.158 1.00 95.25 78 PRO A O 1
ATOM 564 N N . ARG A 1 79 ? -12.730 0.016 5.222 1.00 94.88 79 ARG A N 1
ATOM 565 C CA . ARG A 1 79 ? -11.644 0.989 5.005 1.00 94.88 79 ARG A CA 1
ATOM 566 C C . ARG A 1 79 ? -10.282 0.299 4.958 1.00 94.88 79 ARG A C 1
ATOM 568 O O . ARG A 1 79 ? -9.493 0.565 4.055 1.00 94.88 79 ARG A O 1
ATOM 575 N N . ALA A 1 80 ? -10.049 -0.657 5.855 1.00 95.25 80 ALA A N 1
ATOM 576 C CA . ALA A 1 80 ? -8.854 -1.493 5.842 1.00 95.25 80 ALA A CA 1
ATOM 577 C C . ALA A 1 80 ? -8.743 -2.314 4.547 1.00 95.25 80 ALA A C 1
ATOM 579 O O . ALA A 1 80 ? -7.669 -2.366 3.957 1.00 95.25 80 ALA A O 1
ATOM 580 N N . ARG A 1 81 ? -9.853 -2.869 4.034 1.00 96.31 81 ARG A N 1
ATOM 581 C CA . ARG A 1 81 ? -9.880 -3.563 2.729 1.00 96.31 81 ARG A CA 1
ATOM 582 C C . ARG A 1 81 ? -9.558 -2.637 1.557 1.00 96.31 81 ARG A C 1
ATOM 584 O O . ARG A 1 81 ? -8.854 -3.044 0.638 1.00 96.31 81 ARG A O 1
ATOM 591 N N . ARG A 1 82 ? -10.029 -1.384 1.577 1.00 95.69 82 ARG A N 1
ATOM 592 C CA . ARG A 1 82 ? -9.625 -0.384 0.570 1.00 95.69 82 ARG A CA 1
ATOM 593 C C . ARG A 1 82 ? -8.121 -0.120 0.627 1.00 95.69 82 ARG A C 1
ATOM 595 O O . ARG A 1 82 ? -7.487 -0.042 -0.417 1.00 95.69 82 ARG A O 1
ATOM 602 N N . TYR A 1 83 ? -7.551 -0.045 1.828 1.00 95.00 83 TYR A N 1
ATOM 603 C CA . TYR A 1 83 ? -6.124 0.233 2.003 1.00 95.00 83 TYR A CA 1
ATOM 604 C C . TYR A 1 83 ? -5.265 -0.970 1.598 1.00 95.00 83 TYR A C 1
ATOM 606 O O . TYR A 1 83 ? -4.263 -0.824 0.905 1.00 95.00 83 TYR A O 1
ATOM 614 N N . GLN A 1 84 ? -5.710 -2.182 1.931 1.00 95.56 84 GLN A N 1
ATOM 615 C CA . GLN A 1 84 ? -5.148 -3.431 1.423 1.00 95.56 84 GLN A CA 1
ATOM 616 C C . GLN A 1 84 ? -5.154 -3.478 -0.110 1.00 95.56 84 GLN A C 1
ATOM 618 O O . GLN A 1 84 ? -4.147 -3.842 -0.717 1.00 95.56 84 GLN A O 1
ATOM 623 N N . LYS A 1 85 ? -6.285 -3.132 -0.736 1.00 96.25 85 LYS A N 1
ATOM 624 C CA . LYS A 1 85 ? -6.417 -3.103 -2.194 1.00 96.25 85 LYS A CA 1
ATOM 625 C C . LYS A 1 85 ? -5.421 -2.120 -2.811 1.00 96.25 85 LYS A C 1
ATOM 627 O O . LYS A 1 85 ? -4.677 -2.525 -3.697 1.00 96.25 85 LYS A O 1
ATOM 632 N N . LEU A 1 86 ? -5.351 -0.895 -2.287 1.00 94.94 86 LEU A N 1
ATOM 633 C CA . LEU A 1 86 ? -4.375 0.114 -2.709 1.00 94.94 86 LEU A CA 1
ATOM 634 C C . LEU A 1 86 ? -2.947 -0.429 -2.619 1.00 94.94 86 LEU A C 1
ATOM 636 O O . LEU A 1 86 ? -2.186 -0.306 -3.573 1.00 94.94 86 LEU A O 1
ATOM 640 N N . ALA A 1 87 ? -2.592 -1.088 -1.512 1.00 94.62 87 ALA A N 1
ATOM 641 C CA . ALA A 1 87 ? -1.266 -1.671 -1.348 1.00 94.62 87 ALA A CA 1
ATOM 642 C C . ALA A 1 87 ? -0.963 -2.742 -2.415 1.00 94.62 87 ALA A C 1
ATOM 644 O O . ALA A 1 87 ? 0.114 -2.740 -3.005 1.00 94.62 87 ALA A O 1
ATOM 645 N N . ARG A 1 88 ? -1.919 -3.623 -2.732 1.00 95.88 88 ARG A N 1
ATOM 646 C CA . ARG A 1 88 ? -1.747 -4.635 -3.793 1.00 95.88 88 ARG A CA 1
ATOM 647 C C . ARG A 1 88 ? -1.634 -4.009 -5.187 1.00 95.88 88 ARG A C 1
ATOM 649 O O . ARG A 1 88 ? -0.804 -4.445 -5.980 1.00 95.88 88 ARG A O 1
ATOM 656 N N . GLU A 1 89 ? -2.427 -2.982 -5.479 1.00 95.62 89 GLU A N 1
ATOM 657 C CA . GLU A 1 89 ? -2.363 -2.246 -6.750 1.00 95.62 89 GLU A CA 1
ATOM 658 C C . GLU A 1 89 ? -1.026 -1.507 -6.898 1.00 95.62 89 GLU A C 1
ATOM 660 O O . GLU A 1 89 ? -0.393 -1.582 -7.951 1.00 95.62 89 GLU A O 1
ATOM 665 N N . ALA A 1 90 ? -0.537 -0.883 -5.824 1.00 93.25 90 ALA A N 1
ATOM 666 C CA . ALA A 1 90 ? 0.771 -0.239 -5.792 1.00 93.25 90 ALA A CA 1
ATOM 667 C C . ALA A 1 90 ? 1.908 -1.251 -6.020 1.00 93.25 90 ALA A C 1
ATOM 669 O O . ALA A 1 90 ? 2.822 -0.993 -6.805 1.00 93.25 90 ALA A O 1
ATOM 670 N N . ALA A 1 91 ? 1.828 -2.432 -5.394 1.00 94.25 91 ALA A N 1
ATOM 671 C CA . ALA A 1 91 ? 2.779 -3.516 -5.623 1.00 94.25 91 ALA A CA 1
ATOM 672 C C . ALA A 1 91 ? 2.781 -3.983 -7.087 1.00 94.25 91 ALA A C 1
ATOM 674 O O . ALA A 1 91 ? 3.848 -4.156 -7.676 1.00 94.25 91 ALA A O 1
ATOM 675 N N . ALA A 1 92 ? 1.604 -4.164 -7.691 1.00 96.12 92 ALA A N 1
ATOM 676 C CA . ALA A 1 92 ? 1.482 -4.549 -9.095 1.00 96.12 92 ALA A CA 1
ATOM 677 C C . ALA A 1 92 ? 2.088 -3.492 -10.034 1.00 96.12 92 ALA A C 1
ATOM 679 O O . ALA A 1 92 ? 2.930 -3.835 -10.863 1.00 96.12 92 ALA A O 1
ATOM 680 N N . ALA A 1 93 ? 1.756 -2.211 -9.842 1.00 94.75 93 ALA A N 1
ATOM 681 C CA . ALA A 1 93 ? 2.302 -1.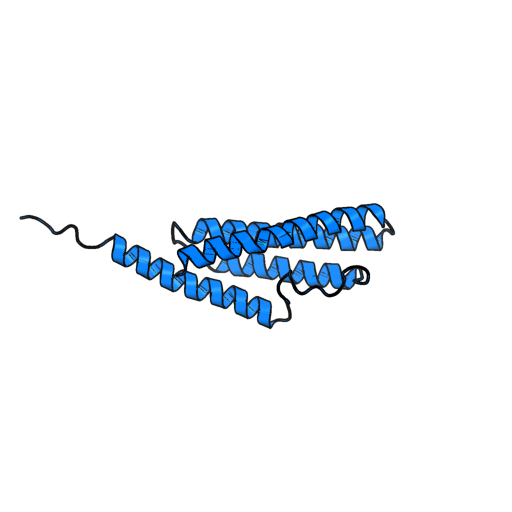118 -10.646 1.00 94.75 93 ALA A CA 1
ATOM 682 C C . ALA A 1 93 ? 3.839 -1.065 -10.581 1.00 94.75 93 ALA A C 1
ATOM 684 O O . 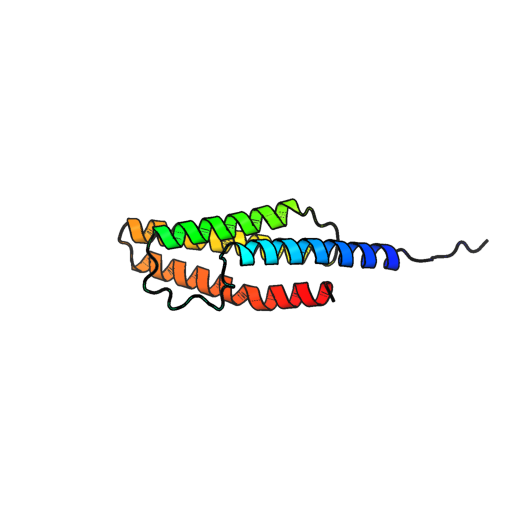ALA A 1 93 ? 4.505 -0.912 -11.601 1.00 94.75 93 ALA A O 1
ATOM 685 N N . LEU A 1 94 ? 4.426 -1.269 -9.400 1.00 94.12 94 LEU A N 1
ATOM 686 C CA . LEU A 1 94 ? 5.881 -1.294 -9.223 1.00 94.12 94 LEU A CA 1
ATOM 687 C C . LEU A 1 94 ? 6.559 -2.513 -9.868 1.00 94.12 94 LEU A C 1
ATOM 689 O O . LEU A 1 94 ? 7.667 -2.384 -10.396 1.00 94.12 94 LEU A O 1
ATOM 693 N N . ARG A 1 95 ? 5.909 -3.686 -9.870 1.00 95.88 95 ARG A N 1
ATOM 694 C CA . ARG A 1 95 ? 6.393 -4.850 -10.636 1.00 95.88 95 ARG A CA 1
ATOM 695 C C . ARG A 1 95 ? 6.380 -4.559 -12.131 1.00 95.88 95 ARG A C 1
ATOM 697 O O . ARG A 1 95 ? 7.350 -4.888 -12.811 1.00 95.88 95 ARG A O 1
ATOM 704 N N . ASP A 1 96 ? 5.331 -3.902 -12.618 1.00 95.62 96 ASP A N 1
ATOM 705 C CA . ASP A 1 96 ? 5.218 -3.515 -14.023 1.00 95.62 96 ASP A CA 1
ATOM 706 C C . ASP A 1 96 ? 6.277 -2.475 -14.415 1.00 95.62 96 ASP A C 1
ATOM 708 O O . ASP A 1 96 ? 6.865 -2.592 -15.492 1.00 95.62 96 ASP A O 1
ATOM 712 N N . VAL A 1 97 ? 6.584 -1.510 -13.534 1.00 93.75 97 VAL A N 1
ATOM 713 C CA . VAL A 1 97 ? 7.720 -0.585 -13.706 1.00 93.75 97 VAL A CA 1
ATOM 714 C C . VAL A 1 97 ? 9.021 -1.373 -13.843 1.00 93.75 97 VAL A C 1
ATOM 716 O O . VAL A 1 97 ? 9.726 -1.207 -14.836 1.00 93.75 97 VAL A O 1
ATOM 719 N N . ALA A 1 98 ? 9.327 -2.259 -12.889 1.00 93.75 98 ALA A N 1
ATOM 720 C CA . ALA A 1 98 ? 10.561 -3.042 -12.914 1.00 93.75 98 ALA A CA 1
ATOM 721 C C . ALA A 1 98 ? 10.686 -3.870 -14.201 1.00 93.75 98 ALA A C 1
ATOM 723 O O . ALA A 1 98 ? 11.722 -3.837 -14.862 1.00 93.75 98 ALA A O 1
ATOM 724 N N . ALA A 1 99 ? 9.611 -4.560 -14.588 1.00 96.12 99 ALA A N 1
ATOM 725 C CA . ALA A 1 99 ? 9.586 -5.393 -15.782 1.00 96.12 99 ALA A CA 1
ATOM 726 C C . ALA A 1 99 ? 9.741 -4.568 -17.072 1.00 96.12 99 ALA A C 1
ATOM 728 O O . ALA A 1 99 ? 10.394 -5.016 -18.011 1.00 96.12 99 ALA A O 1
ATOM 729 N N . ALA A 1 100 ? 9.160 -3.366 -17.141 1.00 95.19 100 ALA A N 1
ATOM 730 C CA . ALA A 1 100 ? 9.344 -2.465 -18.277 1.00 95.19 100 ALA A CA 1
ATOM 731 C C . ALA A 1 100 ? 10.793 -1.959 -18.374 1.00 95.19 100 ALA A C 1
ATOM 733 O O . ALA A 1 100 ? 11.378 -1.987 -19.455 1.00 95.19 100 ALA A O 1
ATOM 734 N N . MET A 1 101 ? 11.404 -1.587 -17.244 1.00 92.88 101 MET A N 1
ATOM 735 C CA . MET A 1 101 ? 12.803 -1.148 -17.206 1.00 92.88 101 MET A CA 1
ATOM 736 C C . MET A 1 101 ? 13.774 -2.248 -17.656 1.00 92.88 101 MET A C 1
ATOM 738 O O . MET A 1 101 ? 14.703 -1.969 -18.407 1.00 92.88 101 MET A O 1
ATOM 742 N N . GLU A 1 102 ? 13.550 -3.500 -17.250 1.00 93.75 102 GLU A N 1
ATOM 743 C CA . GLU A 1 102 ? 14.378 -4.640 -17.680 1.00 93.75 102 GLU A CA 1
ATOM 744 C C . GLU A 1 102 ? 14.293 -4.924 -19.178 1.00 93.75 102 GLU A C 1
ATOM 746 O O . GLU A 1 102 ? 15.259 -5.393 -19.774 1.00 93.75 102 GLU A O 1
ATOM 751 N N . ARG A 1 103 ? 13.149 -4.621 -19.796 1.00 96.44 103 ARG A N 1
ATOM 752 C CA . ARG A 1 103 ? 12.964 -4.735 -21.247 1.00 96.44 103 ARG A CA 1
ATOM 753 C C . ARG A 1 103 ? 13.468 -3.510 -22.017 1.00 96.44 103 ARG A C 1
ATOM 755 O O . ARG A 1 103 ? 13.330 -3.479 -23.234 1.00 96.44 103 ARG A O 1
ATOM 762 N N . GLY A 1 104 ? 14.013 -2.500 -21.335 1.00 94.06 104 GLY A N 1
ATOM 763 C CA . GLY A 1 104 ? 14.410 -1.231 -21.953 1.00 94.06 104 GLY A CA 1
ATOM 764 C C . GLY A 1 104 ? 13.230 -0.365 -22.414 1.00 94.06 104 GLY A C 1
ATOM 765 O O . GLY A 1 104 ? 13.425 0.586 -23.167 1.00 94.06 104 GLY A O 1
ATOM 766 N N . ASP A 1 105 ? 12.010 -0.666 -21.965 1.00 95.31 105 ASP A N 1
ATOM 767 C CA . ASP A 1 105 ? 10.790 0.054 -22.329 1.00 95.31 105 ASP A CA 1
ATOM 768 C C . ASP A 1 105 ? 10.557 1.229 -21.367 1.00 95.31 105 ASP A C 1
ATOM 770 O O . ASP A 1 105 ? 9.787 1.165 -20.401 1.00 95.31 105 ASP A O 1
ATOM 774 N N . ALA A 1 106 ? 11.293 2.314 -21.615 1.00 90.25 106 ALA A N 1
ATOM 775 C CA . ALA A 1 106 ? 11.266 3.511 -20.780 1.00 90.25 106 ALA A CA 1
ATOM 776 C C . ALA A 1 106 ? 9.894 4.211 -20.772 1.00 90.25 106 ALA A C 1
ATOM 778 O O . ALA A 1 106 ? 9.508 4.793 -19.755 1.00 90.25 106 ALA A O 1
ATOM 779 N N . GLU A 1 107 ? 9.146 4.149 -21.877 1.00 93.31 107 GLU A N 1
ATOM 780 C CA . GLU A 1 107 ? 7.818 4.757 -21.972 1.00 93.31 107 GLU A CA 1
ATOM 781 C C . GLU A 1 107 ? 6.821 4.028 -21.068 1.00 93.31 107 GLU A C 1
ATOM 783 O O . GLU A 1 107 ? 6.170 4.662 -20.228 1.00 93.31 107 GLU A O 1
ATOM 788 N N . SER A 1 108 ? 6.758 2.695 -21.161 1.00 92.94 108 SER A N 1
ATOM 789 C CA . SER A 1 108 ? 5.908 1.896 -20.279 1.00 92.94 108 SER A CA 1
ATOM 790 C C . SER A 1 108 ? 6.317 2.050 -18.819 1.00 92.94 108 SER A C 1
ATOM 792 O O . SER A 1 108 ? 5.449 2.231 -17.964 1.00 92.94 108 SER A O 1
ATOM 794 N N . ALA A 1 109 ? 7.621 2.044 -18.515 1.00 91.31 109 ALA A N 1
ATOM 795 C CA . ALA A 1 109 ? 8.106 2.247 -17.151 1.00 91.31 109 ALA A CA 1
ATOM 796 C C . ALA A 1 109 ? 7.624 3.590 -16.580 1.00 91.31 109 ALA A C 1
ATOM 798 O O . ALA A 1 109 ? 7.111 3.643 -15.461 1.00 91.31 109 ALA A O 1
ATOM 799 N N . ARG A 1 110 ? 7.709 4.672 -17.366 1.00 90.56 110 ARG A N 1
ATOM 800 C CA . ARG A 1 110 ? 7.213 5.994 -16.963 1.00 90.56 110 ARG A CA 1
ATOM 801 C C . ARG A 1 110 ? 5.703 5.994 -16.744 1.00 90.56 110 ARG A C 1
ATOM 803 O O . ARG A 1 110 ? 5.247 6.526 -15.736 1.00 90.56 110 ARG A O 1
ATOM 810 N N . LYS A 1 111 ? 4.923 5.399 -17.650 1.00 92.00 111 LYS A N 1
ATOM 811 C CA . LYS A 1 111 ? 3.459 5.334 -17.524 1.00 92.00 111 LYS A CA 1
ATOM 812 C C . LYS A 1 111 ? 3.034 4.591 -16.255 1.00 92.00 111 LYS A C 1
ATOM 814 O O . LYS A 1 111 ? 2.246 5.115 -15.475 1.00 92.00 111 LYS A O 1
ATOM 819 N N . ARG A 1 112 ? 3.615 3.415 -16.008 1.00 92.44 112 ARG A N 1
ATOM 820 C CA . ARG A 1 112 ? 3.355 2.614 -14.800 1.00 92.44 112 ARG A CA 1
ATOM 821 C C . ARG A 1 112 ? 3.806 3.321 -13.527 1.00 92.44 112 ARG A C 1
ATOM 823 O O . ARG A 1 112 ? 3.181 3.170 -12.481 1.00 92.44 112 ARG A O 1
ATOM 830 N N . ARG A 1 113 ? 4.855 4.144 -13.612 1.00 89.69 113 ARG A N 1
ATOM 831 C CA . ARG A 1 113 ? 5.287 4.970 -12.484 1.00 89.69 113 ARG A CA 1
ATOM 832 C C . ARG A 1 113 ? 4.259 6.040 -12.131 1.00 89.69 113 ARG A C 1
ATOM 834 O O . ARG A 1 113 ? 3.966 6.204 -10.955 1.00 89.69 113 ARG A O 1
ATOM 841 N N . VAL A 1 114 ? 3.680 6.705 -13.130 1.00 90.88 114 VAL A N 1
ATOM 842 C CA . VAL A 1 114 ? 2.588 7.666 -12.906 1.00 90.88 114 VAL A CA 1
ATOM 843 C C . VAL A 1 114 ? 1.390 6.982 -12.244 1.00 90.88 114 VAL A C 1
ATOM 845 O O . VAL A 1 114 ? 0.856 7.515 -11.279 1.00 90.88 114 VAL A O 1
ATOM 848 N N . GLU A 1 115 ? 1.025 5.774 -12.685 1.00 90.06 115 GLU A N 1
ATOM 849 C CA . GLU A 1 115 ? -0.046 4.986 -12.050 1.00 90.06 115 GLU A CA 1
ATOM 850 C C . GLU A 1 115 ? 0.254 4.698 -10.565 1.00 90.06 115 GLU A C 1
ATOM 852 O O . GLU A 1 115 ? -0.612 4.879 -9.709 1.00 90.06 115 GLU A O 1
ATOM 857 N N . PHE A 1 116 ? 1.492 4.313 -10.230 1.00 91.81 116 PHE A N 1
ATOM 858 C CA . PHE A 1 116 ? 1.922 4.148 -8.837 1.00 91.81 116 PHE A CA 1
ATOM 859 C C . PHE A 1 116 ? 1.859 5.459 -8.032 1.00 91.81 116 PHE A C 1
ATOM 861 O O . PHE A 1 116 ? 1.412 5.456 -6.882 1.00 91.81 116 PHE A O 1
ATOM 868 N N . ASP A 1 117 ? 2.296 6.578 -8.612 1.00 88.69 117 ASP A N 1
ATOM 869 C CA . ASP A 1 117 ? 2.276 7.883 -7.945 1.00 88.69 117 ASP A CA 1
ATOM 870 C C . ASP A 1 117 ? 0.831 8.358 -7.694 1.00 88.69 117 ASP A C 1
ATOM 872 O O . ASP A 1 117 ? 0.533 8.945 -6.651 1.00 88.69 117 ASP A O 1
ATOM 876 N N . ASP A 1 118 ? -0.097 8.068 -8.608 1.00 89.44 118 ASP A N 1
ATOM 877 C CA . ASP A 1 118 ? -1.526 8.355 -8.443 1.00 89.44 118 ASP A CA 1
ATOM 878 C C . ASP A 1 118 ? -2.154 7.507 -7.329 1.00 89.44 118 ASP A C 1
ATOM 880 O O . ASP A 1 118 ? -2.850 8.042 -6.458 1.00 89.44 118 ASP A O 1
ATOM 884 N N . LEU A 1 119 ? -1.841 6.207 -7.283 1.00 89.44 119 LEU A N 1
ATOM 885 C CA . LEU A 1 119 ? -2.244 5.324 -6.182 1.00 89.44 119 LEU A CA 1
ATOM 886 C C . LEU A 1 119 ? -1.700 5.828 -4.842 1.00 89.44 119 LEU A C 1
ATOM 888 O O . LEU A 1 119 ? -2.443 5.928 -3.865 1.00 89.44 119 LEU A O 1
ATOM 892 N N . SER A 1 120 ? -0.431 6.229 -4.807 1.00 85.44 120 SER A N 1
ATOM 893 C CA . SER A 1 120 ? 0.222 6.771 -3.612 1.00 85.44 120 SER A CA 1
ATOM 894 C C . SER A 1 120 ? -0.440 8.061 -3.124 1.00 85.44 120 SER A C 1
ATOM 896 O O . SER A 1 120 ? -0.648 8.24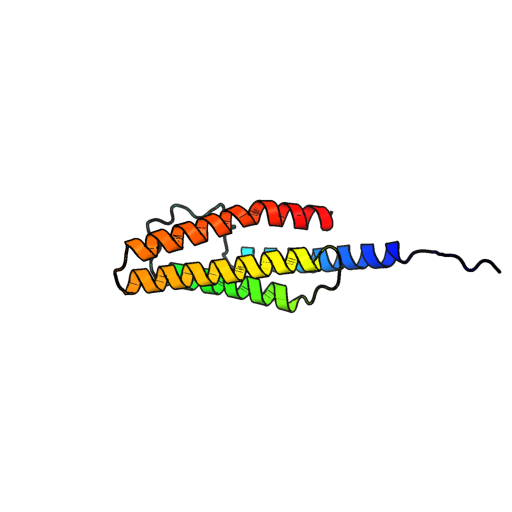9 -1.926 1.00 85.44 120 SER A O 1
ATOM 898 N N . ARG A 1 121 ? -0.855 8.944 -4.039 1.00 87.31 121 ARG A N 1
ATOM 899 C CA . ARG A 1 121 ? -1.605 10.162 -3.692 1.00 87.31 121 ARG A CA 1
ATOM 900 C C . ARG A 1 121 ? -2.977 9.864 -3.087 1.00 87.31 121 ARG A C 1
ATOM 902 O O . ARG A 1 121 ? -3.444 10.629 -2.243 1.00 87.31 121 ARG A O 1
ATOM 909 N N . SER A 1 122 ? -3.601 8.749 -3.465 1.00 87.62 122 SER A N 1
ATOM 910 C CA . SER A 1 122 ? -4.878 8.307 -2.887 1.00 87.62 122 SER A CA 1
ATOM 911 C C . SER A 1 122 ? -4.755 7.709 -1.476 1.00 87.62 122 SER A C 1
ATOM 913 O O . SER A 1 122 ? -5.763 7.528 -0.792 1.00 87.62 122 SER A O 1
ATOM 915 N N . GLU A 1 123 ? -3.535 7.461 -0.991 1.00 87.75 123 GLU A N 1
ATOM 916 C CA . GLU A 1 123 ? -3.298 6.911 0.346 1.00 87.75 123 GLU A CA 1
ATOM 917 C C . GLU A 1 123 ? -3.694 7.902 1.452 1.00 87.75 123 GLU A C 1
ATOM 919 O O . GLU A 1 123 ? -4.368 7.532 2.413 1.00 87.75 123 GLU A O 1
ATOM 924 N N . ALA A 1 124 ? -3.324 9.178 1.309 1.00 86.75 124 ALA A N 1
ATOM 925 C CA . ALA A 1 124 ? -3.570 10.212 2.315 1.00 86.75 124 ALA A CA 1
ATOM 926 C C . ALA A 1 124 ? -5.057 10.378 2.709 1.00 86.75 124 ALA A C 1
ATOM 928 O O . ALA A 1 124 ? -5.345 10.342 3.911 1.00 86.75 124 ALA A O 1
ATOM 929 N N . PRO A 1 125 ? -6.019 10.526 1.772 1.00 89.88 125 PRO A N 1
ATOM 930 C CA . PRO A 1 125 ? -7.433 10.607 2.140 1.00 89.88 125 PRO A CA 1
ATOM 931 C C . PRO A 1 125 ? -7.936 9.318 2.802 1.00 89.88 125 PRO A C 1
ATOM 933 O O . PRO A 1 125 ? -8.715 9.378 3.748 1.00 89.88 125 PRO A O 1
ATOM 936 N N . LEU A 1 126 ? -7.438 8.151 2.389 1.00 90.19 126 LEU A N 1
ATOM 937 C CA . LEU A 1 126 ? -7.828 6.882 2.999 1.00 90.19 126 LEU A CA 1
ATOM 938 C C . LEU A 1 126 ? -7.303 6.732 4.435 1.00 90.19 126 LEU A C 1
ATOM 940 O O . LEU A 1 126 ? -8.014 6.240 5.311 1.00 90.19 126 LEU A O 1
ATOM 944 N N . VAL A 1 127 ? -6.080 7.199 4.701 1.00 89.44 127 VAL A N 1
ATOM 945 C CA . VAL A 1 127 ? -5.532 7.293 6.063 1.00 89.44 127 VAL A CA 1
ATOM 946 C C . VAL A 1 127 ? -6.370 8.244 6.915 1.00 89.44 127 VAL A C 1
ATOM 948 O O . VAL A 1 127 ? -6.641 7.938 8.077 1.00 89.44 127 VAL A O 1
ATOM 951 N N . ALA A 1 128 ? -6.813 9.376 6.362 1.00 89.31 128 ALA A N 1
ATOM 952 C CA . ALA A 1 128 ? -7.701 10.298 7.065 1.00 89.31 128 ALA A CA 1
ATOM 953 C C . ALA A 1 128 ? -9.045 9.635 7.423 1.00 89.31 128 ALA A C 1
ATOM 955 O O . ALA A 1 128 ? -9.470 9.721 8.576 1.00 89.31 128 ALA A O 1
ATOM 956 N N . ASP A 1 129 ? -9.655 8.900 6.489 1.00 91.31 129 ASP A N 1
ATOM 957 C CA . ASP A 1 129 ? -10.899 8.153 6.713 1.00 91.31 129 ASP A CA 1
ATOM 958 C C . ASP A 1 129 ? -10.760 7.073 7.794 1.00 91.31 129 ASP A C 1
ATOM 960 O O . ASP A 1 129 ? -11.677 6.865 8.591 1.00 91.31 129 ASP A O 1
ATOM 964 N N . ILE A 1 130 ? -9.627 6.366 7.828 1.00 91.81 130 ILE A N 1
ATOM 965 C CA . ILE A 1 130 ? -9.331 5.366 8.862 1.00 91.81 130 ILE A CA 1
ATOM 966 C C . ILE A 1 130 ? -9.141 6.050 10.218 1.00 91.81 130 ILE A C 1
ATOM 968 O O . ILE A 1 130 ? -9.732 5.630 11.212 1.00 91.81 130 ILE A O 1
ATOM 972 N N . ASN A 1 131 ? -8.373 7.140 10.262 1.00 89.75 131 ASN A N 1
ATOM 973 C CA . ASN A 1 131 ? -8.159 7.911 11.485 1.00 89.75 131 ASN A CA 1
ATOM 974 C C . ASN A 1 131 ? -9.461 8.495 12.045 1.00 89.75 131 ASN A C 1
ATOM 976 O O . ASN A 1 131 ? -9.578 8.620 13.259 1.00 89.75 131 ASN A O 1
ATOM 980 N N . ALA A 1 132 ? -10.435 8.836 11.197 1.00 91.50 132 ALA A N 1
ATOM 981 C CA . ALA A 1 132 ? -11.742 9.320 11.637 1.00 91.50 132 ALA A CA 1
ATOM 982 C C . ALA A 1 132 ? -12.564 8.247 12.374 1.00 91.50 132 ALA A C 1
ATOM 984 O O . ALA A 1 132 ? -13.323 8.587 13.273 1.00 91.50 132 ALA A O 1
ATOM 985 N N . VAL A 1 133 ? -12.396 6.966 12.026 1.00 92.00 133 VAL A N 1
ATOM 986 C CA . VAL A 1 133 ? -13.044 5.833 12.719 1.00 92.00 133 VAL A CA 1
ATOM 987 C C . VAL A 1 133 ? -12.264 5.408 13.966 1.00 92.00 133 VAL A C 1
ATOM 989 O O . VAL A 1 133 ? -12.838 4.895 14.922 1.00 92.00 133 VAL A O 1
ATOM 992 N N . CYS A 1 134 ? -10.946 5.608 13.956 1.00 88.12 134 CYS A N 1
ATOM 993 C CA . CYS A 1 134 ? -10.051 5.176 15.026 1.00 88.12 134 CYS A CA 1
ATOM 994 C C . CYS A 1 134 ? -9.809 6.203 16.140 1.00 88.12 134 CYS A C 1
ATOM 996 O O . CYS A 1 134 ? -9.029 5.917 17.051 1.00 88.12 134 CYS A O 1
ATOM 998 N N . ARG A 1 135 ? -10.442 7.376 16.067 1.00 77.38 135 ARG A N 1
ATOM 999 C CA . ARG A 1 135 ? -10.445 8.410 17.113 1.00 77.38 135 ARG A CA 1
ATOM 1000 C C . ARG A 1 135 ? -11.716 8.320 17.951 1.00 77.38 135 ARG A C 1
ATOM 1002 O O . ARG A 1 135 ? -11.600 8.513 19.179 1.00 77.38 135 ARG A O 1
#

Radius of gyration: 18.6 Å; chains: 1; bounding box: 58×23×55 Å